Protein AF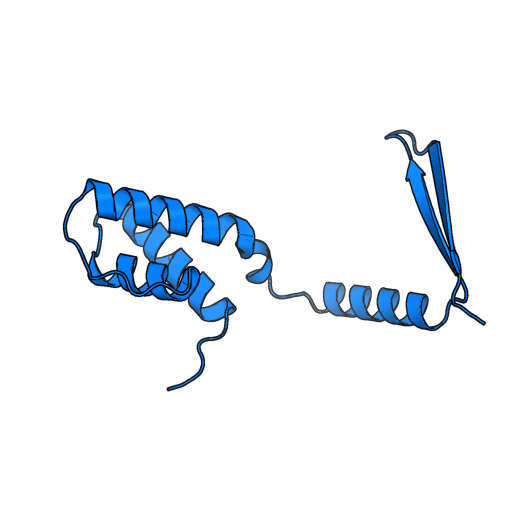-A0A5J4RWH2-F1 (afdb_monomer_lite)

Secondary structure (DSSP, 8-state):
-----HHHHHHHHHHHHHHHHHH----HHHHHHHHHHHHT--PPP---HHHHHHHHHHHHHHHHHHGGGGS---HHHHHHHHHHHHHHHH-SEEEEEEE-TT--EEEEEEEEPP-

Organism: NCBI:txid433724

pLDDT: mean 88.3, std 11.01, range [37.41, 97.19]

Sequence (115 aa):
MIPETELDLLNRIKNLLDTIDKTKVYKSKEIYQLYNEAFQKHETVSTCMSCLKRRTEALKKYYNDNKYKLVPVSEEDNKIEKFITNKLETSDAVILTTSDWKGEISDAVIIQKPE

Radius of gyration: 21.76 Å; chains: 1; bounding box: 45×37×54 Å

Structure (mmCIF, N/CA/C/O backbone):
data_AF-A0A5J4RWH2-F1
#
_entry.id   AF-A0A5J4RWH2-F1
#
loop_
_atom_site.group_PDB
_atom_site.id
_atom_site.type_symbol
_atom_site.label_atom_id
_atom_site.label_alt_id
_atom_site.label_comp_id
_atom_site.label_asym_id
_atom_site.label_entity_id
_atom_site.label_seq_id
_atom_site.pdbx_PDB_ins_code
_atom_site.Cartn_x
_atom_site.Cartn_y
_atom_site.Cartn_z
_atom_site.occupancy
_atom_site.B_iso_or_equiv
_atom_site.auth_seq_id
_atom_site.auth_comp_id
_atom_site.auth_asym_id
_atom_site.auth_atom_id
_atom_site.pdbx_PDB_model_num
ATOM 1 N N . MET A 1 1 ? 14.441 -17.103 4.616 1.00 37.41 1 MET A N 1
ATOM 2 C CA . MET A 1 1 ? 13.460 -16.171 4.023 1.00 37.41 1 MET A CA 1
ATOM 3 C C . MET A 1 1 ? 12.802 -15.443 5.173 1.00 37.41 1 MET A C 1
ATOM 5 O O . MET A 1 1 ? 12.153 -16.095 5.977 1.00 37.41 1 MET A O 1
ATOM 9 N N . ILE A 1 2 ? 13.081 -14.151 5.328 1.00 39.91 2 ILE A N 1
ATOM 10 C CA . ILE A 1 2 ? 12.410 -13.318 6.332 1.00 39.91 2 ILE A CA 1
ATOM 11 C C . ILE A 1 2 ? 11.004 -13.050 5.776 1.00 39.91 2 ILE A C 1
ATOM 13 O O . ILE A 1 2 ? 10.921 -12.700 4.598 1.00 39.91 2 ILE A O 1
ATOM 17 N N . PRO A 1 3 ? 9.917 -13.265 6.536 1.00 45.66 3 PRO A N 1
ATOM 18 C CA . PRO A 1 3 ? 8.594 -12.860 6.086 1.00 45.66 3 PRO A CA 1
ATOM 19 C C . PRO A 1 3 ? 8.603 -11.336 5.945 1.00 45.66 3 PRO A C 1
ATOM 21 O O . PRO A 1 3 ? 8.777 -10.623 6.933 1.00 45.66 3 PRO A O 1
ATOM 24 N N . GLU A 1 4 ? 8.502 -10.843 4.713 1.00 58.91 4 GLU A N 1
ATOM 25 C CA . GLU A 1 4 ? 8.370 -9.410 4.466 1.00 58.91 4 GLU A CA 1
ATOM 26 C C . GLU A 1 4 ? 7.086 -8.934 5.141 1.00 58.91 4 GLU A C 1
ATOM 28 O O . GLU A 1 4 ? 6.002 -9.485 4.929 1.00 58.91 4 GLU A O 1
ATOM 33 N N . THR A 1 5 ? 7.217 -7.946 6.021 1.00 79.56 5 THR A N 1
ATOM 34 C CA . THR A 1 5 ? 6.056 -7.326 6.648 1.00 79.56 5 THR A CA 1
ATOM 35 C C . THR A 1 5 ? 5.314 -6.515 5.591 1.00 79.56 5 THR A C 1
ATOM 37 O O . THR A 1 5 ? 5.915 -5.961 4.671 1.00 79.56 5 THR A O 1
ATOM 40 N N . GLU A 1 6 ? 3.992 -6.410 5.719 1.00 82.56 6 GLU A N 1
ATOM 41 C CA . GLU A 1 6 ? 3.160 -5.636 4.786 1.00 82.56 6 GLU A CA 1
ATOM 42 C C . GLU A 1 6 ? 3.663 -4.185 4.609 1.00 82.56 6 GLU A C 1
ATOM 44 O O . GLU A 1 6 ? 3.571 -3.601 3.528 1.00 82.56 6 GLU A O 1
ATOM 49 N N . LEU A 1 7 ? 4.268 -3.628 5.663 1.00 85.12 7 LEU A N 1
ATOM 50 C CA . LEU A 1 7 ? 4.898 -2.312 5.666 1.00 85.12 7 LEU A CA 1
ATOM 51 C C . LEU A 1 7 ? 6.119 -2.227 4.732 1.00 85.12 7 LEU A C 1
ATOM 53 O O . LEU A 1 7 ? 6.293 -1.226 4.034 1.00 85.12 7 LEU A O 1
ATOM 57 N N . ASP A 1 8 ? 6.959 -3.263 4.705 1.00 89.94 8 ASP A N 1
ATOM 58 C CA . ASP A 1 8 ? 8.134 -3.323 3.831 1.00 89.94 8 ASP A CA 1
ATOM 59 C C . ASP A 1 8 ? 7.720 -3.376 2.354 1.00 89.94 8 ASP A C 1
ATOM 61 O O . ASP A 1 8 ? 8.198 -2.584 1.535 1.00 89.94 8 ASP A O 1
ATOM 65 N N . LEU A 1 9 ? 6.720 -4.207 2.042 1.00 92.94 9 LEU A N 1
ATOM 66 C CA . LEU A 1 9 ? 6.133 -4.294 0.707 1.00 92.94 9 LEU A CA 1
ATOM 67 C C . LEU A 1 9 ? 5.595 -2.932 0.236 1.00 92.94 9 LEU A C 1
ATOM 69 O O . LEU A 1 9 ? 5.890 -2.495 -0.879 1.00 92.94 9 LEU A O 1
ATOM 73 N N . LEU A 1 10 ? 4.848 -2.220 1.086 1.00 92.88 10 LEU A N 1
ATOM 74 C CA . LEU A 1 10 ? 4.316 -0.894 0.753 1.00 92.88 10 LEU A CA 1
ATOM 75 C C . LEU A 1 10 ? 5.420 0.139 0.493 1.00 92.88 10 LEU A C 1
ATOM 77 O O . LEU A 1 10 ? 5.300 0.935 -0.443 1.00 92.88 10 LEU A O 1
ATOM 81 N N . ASN A 1 11 ? 6.507 0.111 1.267 1.00 92.88 11 ASN A N 1
ATOM 82 C CA . ASN A 1 11 ? 7.661 0.987 1.051 1.00 92.88 11 ASN A CA 1
ATOM 83 C C . ASN A 1 11 ? 8.378 0.682 -0.271 1.00 92.88 11 ASN A C 1
ATOM 85 O O . ASN A 1 11 ? 8.729 1.604 -1.013 1.00 92.88 11 ASN A O 1
ATOM 89 N N . ARG A 1 12 ? 8.555 -0.599 -0.613 1.00 94.94 12 ARG A N 1
ATOM 90 C CA . ARG A 1 12 ? 9.141 -1.018 -1.896 1.00 94.94 12 ARG A CA 1
ATOM 91 C C . ARG A 1 12 ? 8.275 -0.580 -3.077 1.00 94.94 12 ARG A C 1
ATOM 93 O O . ARG A 1 12 ? 8.799 -0.016 -4.039 1.00 94.94 12 ARG A O 1
ATOM 100 N N . ILE A 1 13 ? 6.952 -0.738 -2.978 1.00 95.88 13 ILE A N 1
ATOM 101 C CA . ILE A 1 13 ? 6.002 -0.255 -3.994 1.00 95.88 13 ILE A CA 1
ATOM 102 C C . ILE A 1 13 ? 6.103 1.263 -4.158 1.00 95.88 13 ILE A C 1
ATOM 104 O O . ILE A 1 13 ? 6.208 1.744 -5.286 1.00 95.88 13 ILE A O 1
ATOM 108 N N . LYS A 1 14 ? 6.130 2.021 -3.056 1.00 95.38 14 LYS A N 1
ATOM 109 C CA . LYS A 1 14 ? 6.295 3.481 -3.085 1.00 95.38 14 LYS A CA 1
ATOM 110 C C . LYS A 1 14 ? 7.556 3.896 -3.843 1.00 95.38 14 LYS A C 1
ATOM 112 O O . LYS A 1 14 ? 7.483 4.704 -4.764 1.00 95.38 14 LYS A O 1
ATOM 117 N N . ASN A 1 15 ? 8.697 3.305 -3.489 1.00 95.38 15 ASN A N 1
ATOM 118 C CA . ASN A 1 15 ? 9.988 3.623 -4.098 1.00 95.38 15 ASN A CA 1
ATOM 119 C C . ASN A 1 15 ? 10.017 3.303 -5.599 1.00 95.38 15 ASN A C 1
ATOM 121 O O . ASN A 1 15 ? 10.554 4.086 -6.392 1.00 95.38 15 ASN A O 1
ATOM 125 N N . LEU A 1 16 ? 9.414 2.180 -6.006 1.00 96.50 16 LEU A N 1
ATOM 126 C CA . LEU A 1 16 ? 9.272 1.830 -7.417 1.00 96.50 16 LEU A CA 1
ATOM 127 C C . LEU A 1 16 ? 8.430 2.876 -8.161 1.00 96.50 16 LEU A C 1
ATOM 129 O O . LEU A 1 16 ? 8.852 3.359 -9.213 1.00 96.50 16 LEU A O 1
ATOM 133 N N . LEU A 1 17 ? 7.261 3.237 -7.622 1.00 96.19 17 LEU A N 1
ATOM 134 C CA . LEU A 1 17 ? 6.360 4.216 -8.235 1.00 96.19 17 LEU A CA 1
ATOM 135 C C . LEU A 1 17 ? 7.025 5.591 -8.371 1.00 96.19 17 LEU A C 1
ATOM 137 O O . LEU A 1 17 ? 6.994 6.159 -9.460 1.00 96.19 17 LEU A O 1
ATOM 141 N N . ASP A 1 18 ? 7.703 6.079 -7.329 1.00 95.62 18 ASP A N 1
ATOM 142 C CA . ASP A 1 18 ? 8.441 7.349 -7.362 1.00 95.62 18 ASP A CA 1
ATOM 143 C C . ASP A 1 18 ? 9.563 7.330 -8.410 1.00 95.62 18 ASP A C 1
ATOM 145 O O . ASP A 1 18 ? 9.790 8.312 -9.124 1.00 95.62 18 ASP A O 1
ATOM 149 N N . THR A 1 19 ? 10.265 6.201 -8.532 1.00 95.38 19 THR A N 1
ATOM 150 C CA . THR A 1 19 ? 11.323 6.028 -9.534 1.00 95.38 19 THR A CA 1
ATOM 151 C C . THR A 1 19 ? 10.749 6.059 -10.947 1.00 95.38 19 THR A C 1
ATOM 153 O O . THR A 1 19 ? 11.291 6.756 -11.809 1.00 95.38 19 THR A O 1
ATOM 156 N N . ILE A 1 20 ? 9.646 5.348 -11.197 1.00 95.31 20 ILE A N 1
ATOM 157 C CA . ILE A 1 20 ? 8.959 5.348 -12.495 1.00 95.31 20 ILE A CA 1
ATOM 158 C C . ILE A 1 20 ? 8.417 6.745 -12.806 1.00 95.31 20 ILE A C 1
ATOM 160 O O . ILE A 1 20 ? 8.580 7.220 -13.928 1.00 95.31 20 ILE A O 1
ATOM 164 N N . ASP A 1 21 ? 7.820 7.442 -11.840 1.00 93.56 21 ASP A N 1
ATOM 165 C CA . ASP A 1 21 ? 7.255 8.770 -12.070 1.00 93.56 21 ASP A CA 1
ATOM 166 C C . ASP A 1 21 ? 8.340 9.805 -12.409 1.00 93.56 21 ASP A C 1
ATOM 168 O O . ASP A 1 21 ? 8.118 10.619 -13.312 1.00 93.56 21 ASP A O 1
ATOM 172 N N . LYS A 1 22 ? 9.524 9.720 -11.784 1.00 95.38 22 LYS A N 1
ATOM 173 C CA . LYS A 1 22 ? 10.681 10.592 -12.066 1.00 95.38 22 LYS A CA 1
ATOM 174 C C . LYS A 1 22 ? 11.395 10.256 -13.375 1.00 95.38 22 LYS A C 1
ATOM 176 O O . LYS A 1 22 ? 11.737 11.155 -14.134 1.00 95.38 22 LYS A O 1
ATOM 181 N N . THR A 1 23 ? 11.654 8.975 -13.628 1.00 95.31 23 THR A N 1
ATOM 182 C CA . THR A 1 23 ? 12.544 8.537 -14.723 1.00 95.31 23 THR A CA 1
ATOM 183 C C . THR A 1 23 ? 11.801 8.081 -15.974 1.00 95.31 23 THR A C 1
ATOM 185 O O . THR A 1 23 ? 12.395 7.997 -17.043 1.00 95.31 23 THR A O 1
ATOM 188 N N . LYS A 1 24 ? 10.511 7.750 -15.847 1.00 92.38 24 LYS A N 1
ATOM 189 C CA . LYS A 1 24 ? 9.693 7.058 -16.858 1.00 92.38 24 LYS A CA 1
ATOM 190 C C . LYS A 1 24 ? 10.250 5.693 -17.291 1.00 92.38 24 LYS A C 1
ATOM 192 O O . LYS A 1 24 ? 9.812 5.146 -18.302 1.00 92.38 24 LYS A O 1
ATOM 197 N N . VAL A 1 25 ? 11.174 5.110 -16.520 1.00 93.81 25 VAL A N 1
ATOM 198 C CA . VAL A 1 25 ? 11.773 3.798 -16.795 1.00 93.81 25 VAL A CA 1
ATOM 199 C C . VAL A 1 25 ? 11.000 2.700 -16.071 1.00 93.81 25 VAL A C 1
ATOM 201 O O . VAL A 1 25 ? 10.944 2.669 -14.845 1.00 93.81 25 VAL A O 1
ATOM 204 N N . TYR A 1 26 ? 10.454 1.750 -16.832 1.00 93.56 26 TYR A N 1
ATOM 205 C CA . TYR A 1 26 ? 9.706 0.609 -16.301 1.00 93.56 26 TYR A CA 1
ATOM 206 C C . TYR A 1 26 ? 10.617 -0.611 -16.143 1.00 93.56 26 TYR A C 1
ATOM 208 O O . TYR A 1 26 ? 10.956 -1.287 -17.116 1.00 93.56 26 TYR A O 1
ATOM 216 N N . LYS A 1 27 ? 10.997 -0.928 -14.904 1.00 93.56 27 LYS A N 1
ATOM 217 C CA . LYS A 1 27 ? 11.785 -2.126 -14.588 1.00 93.56 27 LYS A CA 1
ATOM 218 C C . LYS A 1 27 ? 10.874 -3.349 -14.500 1.00 93.56 27 LYS A C 1
ATOM 220 O O . LYS A 1 27 ? 10.260 -3.604 -13.469 1.00 93.56 27 LYS A O 1
ATOM 225 N N . SER A 1 28 ? 10.790 -4.113 -15.589 1.00 93.88 28 SER A N 1
ATOM 226 C CA . SER A 1 28 ? 9.837 -5.224 -15.729 1.00 93.88 28 SER A CA 1
ATOM 227 C C . SER A 1 28 ? 9.892 -6.246 -14.596 1.00 93.88 28 SER A C 1
ATOM 229 O O . SER A 1 28 ? 8.861 -6.545 -14.002 1.00 93.88 28 SER A O 1
ATOM 231 N N . LYS A 1 29 ? 11.085 -6.744 -14.255 1.00 95.19 29 LYS A N 1
ATOM 232 C CA . LYS A 1 29 ? 11.260 -7.719 -13.168 1.00 95.19 29 LYS A CA 1
ATOM 233 C C . LYS A 1 29 ? 10.719 -7.198 -11.835 1.00 95.19 29 LYS A C 1
ATOM 235 O O . LYS A 1 29 ? 9.979 -7.905 -11.167 1.00 95.19 29 LYS A O 1
ATOM 240 N N . GLU A 1 30 ? 11.048 -5.955 -11.497 1.00 95.19 30 GLU A N 1
ATOM 241 C CA . GLU A 1 30 ? 10.675 -5.322 -10.229 1.00 95.19 30 GLU A CA 1
ATOM 242 C C . GLU A 1 30 ? 9.162 -5.058 -10.150 1.00 95.19 30 GLU A C 1
ATOM 244 O O . GLU A 1 30 ? 8.533 -5.364 -9.141 1.00 95.19 30 GLU A O 1
ATOM 249 N N . ILE A 1 31 ? 8.552 -4.593 -11.249 1.00 96.69 31 ILE A N 1
ATOM 250 C CA . ILE A 1 31 ? 7.097 -4.394 -11.347 1.00 96.69 31 ILE A CA 1
ATOM 251 C C . ILE A 1 31 ? 6.349 -5.715 -11.137 1.00 96.69 31 ILE A C 1
ATOM 253 O O . ILE A 1 31 ? 5.408 -5.766 -10.351 1.00 96.69 31 ILE A O 1
ATOM 257 N N . TYR A 1 32 ? 6.748 -6.782 -11.835 1.00 96.69 32 TYR A N 1
ATOM 258 C CA . TYR A 1 32 ? 6.067 -8.076 -11.734 1.00 96.69 32 TYR A CA 1
ATOM 259 C C . TYR A 1 32 ? 6.300 -8.757 -10.388 1.00 96.69 32 TYR A C 1
ATOM 261 O O . TYR A 1 32 ? 5.383 -9.389 -9.876 1.00 96.69 32 TYR A O 1
ATOM 269 N N . GLN A 1 33 ? 7.487 -8.603 -9.800 1.00 96.12 33 GLN A N 1
ATOM 270 C CA . GLN A 1 33 ? 7.769 -9.110 -8.464 1.00 96.12 33 GLN A CA 1
ATOM 271 C C . GLN A 1 33 ? 6.823 -8.482 -7.430 1.00 96.12 33 GLN A C 1
ATOM 273 O O . GLN A 1 33 ? 6.076 -9.208 -6.780 1.00 96.12 33 GLN A O 1
ATOM 278 N N . LEU A 1 34 ? 6.780 -7.148 -7.344 1.00 96.69 34 LEU A N 1
ATOM 279 C CA . LEU A 1 34 ? 5.915 -6.455 -6.383 1.00 96.69 34 LEU A CA 1
ATOM 280 C C . LEU A 1 34 ? 4.427 -6.678 -6.668 1.00 96.69 34 LEU A C 1
ATOM 282 O O . LEU A 1 34 ? 3.627 -6.764 -5.743 1.00 96.69 34 LEU A O 1
ATOM 286 N N . TYR A 1 35 ? 4.039 -6.793 -7.941 1.00 96.75 35 TYR A N 1
ATOM 287 C CA . TYR A 1 35 ? 2.663 -7.121 -8.318 1.00 96.75 35 TYR A CA 1
ATOM 288 C C . TYR A 1 35 ? 2.258 -8.516 -7.829 1.00 96.75 35 TYR A C 1
ATOM 290 O O . TYR A 1 35 ? 1.188 -8.689 -7.248 1.00 96.75 35 TYR A O 1
ATOM 298 N N . ASN A 1 36 ? 3.121 -9.507 -8.035 1.00 96.00 36 ASN A N 1
ATOM 299 C CA . ASN A 1 36 ? 2.887 -10.872 -7.584 1.00 96.00 36 ASN A CA 1
ATOM 300 C C . ASN A 1 36 ? 2.817 -10.962 -6.056 1.00 96.00 36 ASN A C 1
ATOM 302 O O . ASN A 1 36 ? 1.921 -11.625 -5.539 1.00 96.00 36 ASN A O 1
ATOM 306 N N . GLU A 1 37 ? 3.701 -10.255 -5.349 1.00 94.62 37 GLU A N 1
ATOM 307 C CA . GLU A 1 37 ? 3.696 -10.166 -3.885 1.00 94.62 37 GLU A CA 1
ATOM 308 C C . GLU A 1 37 ? 2.406 -9.492 -3.366 1.00 94.62 37 GLU A C 1
ATOM 310 O O . GLU A 1 37 ? 1.712 -10.065 -2.529 1.00 94.62 37 GLU A O 1
ATOM 315 N N . ALA A 1 38 ? 2.016 -8.333 -3.914 1.00 94.19 38 ALA A N 1
ATOM 316 C CA . ALA A 1 38 ? 0.843 -7.571 -3.462 1.00 94.19 38 ALA A CA 1
ATOM 317 C C . ALA A 1 38 ? -0.506 -8.249 -3.745 1.00 94.19 38 ALA A C 1
ATOM 319 O O . ALA A 1 38 ? -1.446 -8.117 -2.964 1.00 94.19 38 ALA A O 1
ATOM 320 N N . PHE A 1 39 ? -0.624 -8.965 -4.865 1.00 95.00 39 PHE A N 1
ATOM 321 C CA . PHE A 1 39 ? -1.882 -9.585 -5.296 1.00 95.00 39 PHE A CA 1
ATOM 322 C C . PHE A 1 39 ? -1.888 -11.115 -5.173 1.00 95.00 39 PHE A C 1
ATOM 324 O O . PHE A 1 39 ? -2.817 -11.755 -5.675 1.00 95.00 39 PHE A O 1
ATOM 331 N N . GLN A 1 40 ? -0.862 -11.696 -4.539 1.00 93.94 40 GLN A N 1
ATOM 332 C CA . GLN A 1 40 ? -0.666 -13.146 -4.404 1.00 93.94 40 GLN A CA 1
ATOM 333 C C . GLN A 1 40 ? -0.802 -13.870 -5.755 1.00 93.94 40 GLN A C 1
ATOM 335 O O . GLN A 1 40 ? -1.568 -14.821 -5.925 1.00 93.94 40 GLN A O 1
ATOM 340 N N . LYS A 1 41 ? -0.091 -13.355 -6.761 1.00 93.81 41 LYS A N 1
ATOM 341 C CA . LYS A 1 41 ? -0.058 -13.897 -8.125 1.00 93.81 41 LYS A CA 1
ATOM 342 C C . LYS A 1 41 ? 1.298 -14.525 -8.428 1.00 93.81 41 LYS A C 1
ATOM 344 O O . LYS A 1 41 ? 2.281 -14.315 -7.730 1.00 93.81 41 LYS A O 1
ATOM 349 N N . HIS A 1 42 ? 1.343 -15.276 -9.522 1.00 94.12 42 HIS A N 1
ATOM 350 C CA . HIS A 1 42 ? 2.563 -15.871 -10.065 1.00 94.12 42 HIS A CA 1
ATOM 351 C C . HIS A 1 42 ? 2.665 -15.582 -11.567 1.00 94.12 42 HIS A C 1
ATOM 353 O O . HIS 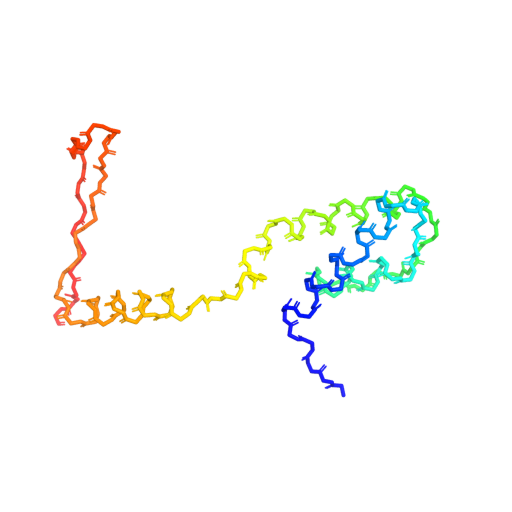A 1 42 ? 2.872 -16.482 -12.378 1.00 94.12 42 HIS A O 1
ATOM 359 N N . GLU A 1 43 ? 2.457 -14.323 -11.963 1.00 92.00 43 GLU A N 1
ATOM 360 C CA . GLU A 1 43 ? 2.608 -13.921 -13.361 1.00 92.00 43 GLU A CA 1
ATOM 361 C C . GLU A 1 43 ? 4.083 -13.973 -13.777 1.00 92.00 43 GLU A C 1
ATOM 363 O O . GLU A 1 43 ? 4.967 -13.474 -13.075 1.00 92.00 43 GLU A O 1
ATOM 368 N N . THR A 1 44 ? 4.351 -14.543 -14.951 1.00 92.69 44 THR A N 1
ATOM 369 C CA . THR A 1 44 ? 5.673 -14.491 -15.578 1.00 92.69 44 THR A CA 1
ATOM 370 C C . THR A 1 44 ? 5.970 -13.085 -16.083 1.00 92.69 44 THR A C 1
ATOM 372 O O . THR A 1 44 ? 5.105 -12.429 -16.666 1.00 92.69 44 THR A O 1
ATOM 375 N N . VAL A 1 45 ? 7.218 -12.645 -15.923 1.00 93.25 45 VAL A N 1
ATOM 376 C CA . VAL A 1 45 ? 7.652 -11.312 -16.351 1.00 93.25 45 VAL A CA 1
ATOM 377 C C . VAL A 1 45 ? 7.446 -11.135 -17.856 1.00 93.25 45 VAL A C 1
ATOM 379 O O . VAL A 1 45 ? 7.966 -11.900 -18.663 1.00 93.25 45 VAL A O 1
ATOM 382 N N . SER A 1 46 ? 6.742 -10.069 -18.230 1.00 89.69 46 SER A N 1
ATOM 383 C CA . SER A 1 46 ? 6.637 -9.598 -19.612 1.00 89.69 46 SER A CA 1
ATOM 384 C C . SER A 1 46 ? 7.337 -8.249 -19.769 1.00 89.69 46 SER A C 1
ATOM 386 O O . SER A 1 46 ? 7.375 -7.440 -18.842 1.00 89.69 46 SER A O 1
ATOM 388 N N . THR A 1 47 ? 7.868 -7.982 -20.960 1.00 92.31 47 THR A N 1
ATOM 389 C CA . THR A 1 47 ? 8.479 -6.696 -21.338 1.00 92.31 47 THR A CA 1
ATOM 390 C C . THR A 1 47 ? 7.521 -5.783 -22.104 1.00 92.31 47 THR A C 1
ATOM 392 O O . THR A 1 47 ? 7.887 -4.669 -22.471 1.00 92.31 47 THR A O 1
ATOM 395 N N . CYS A 1 48 ? 6.285 -6.228 -22.343 1.00 94.25 48 CYS A N 1
ATOM 396 C CA . CYS A 1 48 ? 5.291 -5.444 -23.063 1.00 94.25 48 CYS A CA 1
ATOM 397 C C . CYS A 1 48 ? 4.948 -4.153 -22.302 1.00 94.25 48 CYS A C 1
ATOM 399 O O . CYS A 1 48 ? 4.504 -4.200 -21.153 1.00 94.25 48 CYS A O 1
ATOM 401 N N . MET A 1 49 ? 5.110 -2.998 -22.956 1.00 92.31 49 MET A N 1
ATOM 402 C CA . MET A 1 49 ? 4.934 -1.686 -22.321 1.00 92.31 49 MET A CA 1
ATOM 403 C C . MET A 1 49 ? 3.514 -1.471 -21.779 1.00 92.31 49 MET A C 1
ATOM 405 O O . MET A 1 49 ? 3.346 -0.971 -20.668 1.00 92.31 49 MET A O 1
ATOM 409 N N . SER A 1 50 ? 2.482 -1.886 -22.519 1.00 94.25 50 SER A N 1
ATOM 410 C CA . SER A 1 50 ? 1.094 -1.784 -22.050 1.00 94.25 50 SER A CA 1
ATOM 411 C C . SER A 1 50 ? 0.836 -2.695 -20.848 1.00 94.25 50 SER A C 1
ATOM 413 O O . SER A 1 50 ? 0.150 -2.290 -19.908 1.00 94.25 50 SER A O 1
ATOM 415 N N . CYS A 1 51 ? 1.439 -3.889 -20.820 1.00 94.44 51 CYS A N 1
ATOM 416 C CA . CYS A 1 51 ? 1.373 -4.771 -19.661 1.00 94.44 51 CYS A CA 1
ATOM 417 C C . CYS A 1 51 ? 2.040 -4.132 -18.443 1.00 94.44 51 CYS A C 1
ATOM 419 O O . CYS A 1 51 ? 1.427 -4.109 -17.379 1.00 94.44 51 CYS A O 1
ATOM 421 N N . LEU A 1 52 ? 3.250 -3.589 -18.605 1.00 95.75 52 LEU A N 1
ATOM 422 C CA . LEU A 1 52 ? 3.987 -2.922 -17.532 1.00 95.75 52 LEU A CA 1
ATOM 423 C C . LEU A 1 52 ? 3.194 -1.753 -16.959 1.00 95.75 52 LEU A C 1
ATOM 425 O O . LEU A 1 52 ? 2.951 -1.729 -15.757 1.00 95.75 52 LEU A O 1
ATOM 429 N N . LYS A 1 53 ? 2.692 -0.862 -17.820 1.00 94.88 53 LYS A N 1
ATOM 430 C CA . LYS A 1 53 ? 1.865 0.272 -17.401 1.00 94.88 53 LYS A CA 1
ATOM 431 C C . LYS A 1 53 ? 0.640 -0.178 -16.603 1.00 94.88 53 LYS A C 1
ATOM 433 O O . LYS A 1 53 ? 0.399 0.344 -15.521 1.00 94.88 53 LYS A O 1
ATOM 438 N N . ARG A 1 54 ? -0.084 -1.196 -17.084 1.00 96.06 54 ARG A N 1
ATOM 439 C CA . ARG A 1 54 ? -1.267 -1.733 -16.393 1.00 96.06 54 ARG A CA 1
ATOM 440 C C . ARG A 1 54 ? -0.935 -2.282 -15.001 1.00 96.06 54 ARG A C 1
ATOM 442 O O . ARG A 1 54 ? -1.706 -2.073 -14.069 1.00 96.06 54 ARG A O 1
ATOM 449 N N . ARG A 1 55 ? 0.199 -2.977 -14.839 1.00 96.44 55 ARG A N 1
ATOM 450 C CA . ARG A 1 55 ? 0.632 -3.488 -13.523 1.00 96.44 55 ARG A CA 1
ATOM 451 C C . ARG A 1 55 ? 1.081 -2.348 -12.610 1.00 96.44 55 ARG A C 1
ATOM 453 O O . ARG A 1 55 ? 0.725 -2.346 -11.438 1.00 96.44 55 ARG A O 1
ATOM 460 N N . THR A 1 56 ? 1.782 -1.350 -13.143 1.00 96.81 56 THR A N 1
ATOM 461 C CA . THR A 1 56 ? 2.148 -0.138 -12.397 1.00 96.81 56 THR A CA 1
ATOM 462 C C . THR A 1 56 ? 0.912 0.625 -11.908 1.00 96.81 56 THR A C 1
ATOM 464 O O . THR A 1 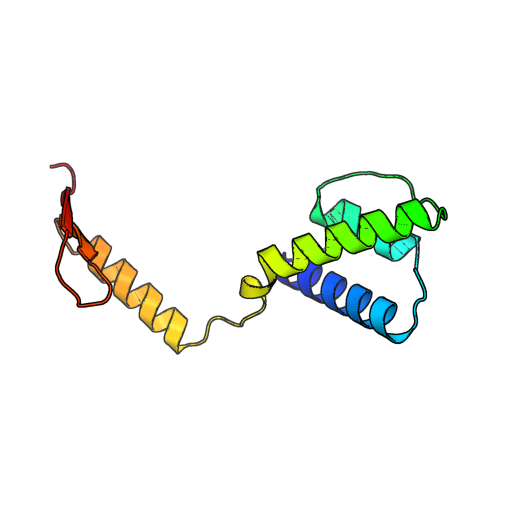56 ? 0.874 1.038 -10.753 1.00 96.81 56 THR A O 1
ATOM 467 N N . GLU A 1 57 ? -0.128 0.774 -12.732 1.00 97.00 57 GLU A N 1
ATOM 468 C CA . GLU A 1 57 ? -1.397 1.401 -12.327 1.00 97.00 57 GLU A CA 1
ATOM 469 C C . GLU A 1 57 ? -2.108 0.604 -11.223 1.00 97.00 57 GLU A C 1
ATOM 471 O O . GLU A 1 57 ? -2.598 1.190 -10.256 1.00 97.00 57 GLU A O 1
ATOM 476 N N . ALA A 1 58 ? -2.105 -0.730 -11.313 1.00 97.19 58 ALA A N 1
ATOM 477 C CA . ALA A 1 58 ? -2.641 -1.590 -10.260 1.00 97.19 58 ALA A CA 1
ATOM 478 C C . ALA A 1 58 ? -1.865 -1.442 -8.939 1.00 97.19 58 ALA A C 1
ATOM 480 O O . ALA A 1 58 ? -2.480 -1.309 -7.883 1.00 97.19 58 ALA A O 1
ATOM 481 N N . LEU A 1 59 ? -0.530 -1.389 -8.996 1.00 97.06 59 LEU A N 1
ATOM 482 C CA . LEU A 1 59 ? 0.324 -1.129 -7.832 1.00 97.06 59 LEU A CA 1
ATOM 483 C C . LEU A 1 59 ? 0.083 0.263 -7.236 1.00 97.06 59 LEU A C 1
ATOM 485 O O . LEU A 1 59 ? 0.048 0.411 -6.018 1.00 97.06 59 LEU A O 1
ATOM 489 N N . LYS A 1 60 ? -0.145 1.282 -8.073 1.00 96.62 60 LYS A N 1
ATOM 490 C CA . LYS A 1 60 ? -0.493 2.638 -7.622 1.00 96.62 60 LYS A CA 1
ATOM 491 C C . LYS A 1 60 ? -1.824 2.664 -6.876 1.00 96.62 60 LYS A C 1
ATOM 493 O O . LYS A 1 60 ? -1.932 3.335 -5.851 1.00 96.62 60 LYS A O 1
ATOM 498 N N . LYS A 1 61 ? -2.820 1.919 -7.361 1.00 97.00 61 LYS A N 1
ATOM 499 C CA . LYS A 1 61 ? -4.093 1.745 -6.654 1.00 97.00 61 LYS A CA 1
ATOM 500 C C . LYS A 1 61 ? -3.885 1.031 -5.317 1.00 97.00 61 LYS A C 1
ATOM 502 O O . LYS A 1 61 ? -4.273 1.573 -4.291 1.00 97.00 61 LYS A O 1
ATOM 507 N N . TYR A 1 62 ? -3.192 -0.109 -5.328 1.00 95.38 62 TYR A N 1
ATOM 508 C CA . TYR A 1 62 ? -2.878 -0.870 -4.116 1.00 95.38 62 TYR A CA 1
ATOM 509 C C . TYR A 1 62 ? -2.190 -0.007 -3.052 1.00 95.38 62 TYR A C 1
ATOM 511 O O . TYR A 1 62 ? -2.588 -0.016 -1.889 1.00 95.38 62 TYR A O 1
ATOM 519 N N . TYR A 1 63 ? -1.192 0.784 -3.454 1.00 94.81 63 TYR A N 1
ATOM 520 C CA . TYR A 1 63 ? -0.510 1.717 -2.564 1.00 94.81 63 TYR A CA 1
ATOM 521 C C . TYR A 1 63 ? -1.469 2.758 -1.982 1.00 94.81 63 TYR A C 1
ATOM 523 O O . TYR A 1 63 ? -1.470 2.974 -0.777 1.00 94.81 63 TYR A O 1
ATOM 531 N N . ASN A 1 64 ? -2.309 3.392 -2.803 1.00 93.19 64 ASN A N 1
ATOM 532 C CA . ASN A 1 64 ? -3.251 4.403 -2.321 1.00 93.19 64 ASN A CA 1
ATOM 533 C C . ASN A 1 64 ? -4.281 3.845 -1.339 1.00 93.19 64 ASN A C 1
ATOM 535 O O . ASN A 1 64 ? -4.601 4.531 -0.369 1.00 93.19 64 ASN A O 1
ATOM 539 N N . ASP A 1 65 ? -4.745 2.621 -1.575 1.00 93.00 65 ASP A N 1
ATOM 540 C CA . ASP A 1 65 ? -5.712 1.949 -0.713 1.00 93.00 65 ASP A CA 1
ATOM 541 C C . ASP A 1 65 ? -5.088 1.568 0.637 1.00 93.00 65 ASP A C 1
ATOM 543 O O . ASP A 1 65 ? -5.807 1.492 1.618 1.00 93.00 65 ASP A O 1
ATOM 547 N N . ASN A 1 66 ? -3.762 1.386 0.719 1.00 89.56 66 ASN A N 1
ATOM 548 C CA . ASN A 1 66 ? -3.073 0.884 1.916 1.00 89.56 66 ASN A CA 1
ATOM 549 C C . ASN A 1 66 ? -2.073 1.869 2.548 1.00 89.56 66 ASN A C 1
ATOM 551 O O . ASN A 1 66 ? -1.494 1.573 3.591 1.00 89.56 66 ASN A O 1
ATOM 555 N N . LYS A 1 67 ? -1.854 3.056 1.966 1.00 85.25 67 LYS A N 1
ATOM 556 C CA . LYS A 1 67 ? -0.846 4.028 2.442 1.00 85.25 67 LYS A CA 1
ATOM 557 C C . LYS A 1 67 ? -1.080 4.514 3.872 1.00 85.25 67 LYS A C 1
ATOM 559 O O . LYS A 1 67 ? -0.140 4.985 4.499 1.00 85.25 67 LYS A O 1
ATOM 564 N N . TYR A 1 68 ? -2.302 4.403 4.395 1.00 79.06 68 TYR A N 1
ATOM 565 C CA . TYR A 1 68 ? -2.600 4.734 5.790 1.00 79.06 68 TYR A CA 1
ATOM 566 C C . TYR A 1 68 ? -1.815 3.843 6.768 1.00 79.06 68 TYR A C 1
ATOM 568 O O . TYR A 1 68 ? -1.471 4.296 7.852 1.00 79.06 68 TYR A O 1
ATOM 576 N N . LYS A 1 69 ? -1.436 2.625 6.354 1.00 77.31 69 LYS A N 1
ATOM 577 C CA . LYS A 1 69 ? -0.590 1.705 7.131 1.00 77.31 69 LYS A CA 1
ATOM 578 C C . LYS A 1 69 ? 0.867 2.166 7.244 1.00 77.31 69 LYS A C 1
ATOM 580 O O . LYS A 1 69 ? 1.591 1.673 8.098 1.00 77.31 69 LYS A O 1
ATOM 585 N N . LEU A 1 70 ? 1.309 3.084 6.376 1.00 69.81 70 LEU A N 1
ATOM 586 C CA . LEU A 1 70 ? 2.652 3.676 6.426 1.00 69.81 70 LEU A CA 1
ATOM 587 C C . LEU A 1 70 ? 2.760 4.816 7.437 1.00 69.81 70 LEU A C 1
ATOM 589 O O . LEU A 1 70 ? 3.869 5.274 7.709 1.00 69.81 70 LEU A O 1
ATOM 593 N N . VAL A 1 71 ? 1.631 5.304 7.955 1.00 70.50 71 VAL A N 1
ATOM 594 C CA . VAL A 1 71 ? 1.647 6.275 9.041 1.00 70.50 71 VAL A CA 1
ATOM 595 C C . VAL A 1 71 ? 2.041 5.497 10.293 1.00 70.50 71 VAL A C 1
ATOM 597 O O . VAL A 1 71 ? 1.301 4.592 10.684 1.00 70.50 71 VAL A O 1
ATOM 600 N N . PRO A 1 72 ? 3.208 5.775 10.902 1.00 63.69 72 PRO A N 1
ATOM 601 C CA . PRO A 1 72 ? 3.503 5.202 12.200 1.00 63.69 72 PRO A CA 1
ATOM 602 C C . PRO A 1 72 ? 2.386 5.651 13.137 1.00 63.69 72 PRO A C 1
ATOM 604 O O . PRO A 1 72 ? 2.181 6.852 13.309 1.00 63.69 72 PRO A O 1
ATOM 607 N N . VAL A 1 73 ? 1.645 4.684 13.682 1.00 63.41 73 VAL A N 1
ATOM 608 C CA . VAL A 1 73 ? 0.640 4.932 14.716 1.00 63.41 73 VAL A CA 1
ATOM 609 C C . VAL A 1 73 ? 1.355 5.710 15.808 1.00 63.41 73 VAL A C 1
ATOM 611 O O . VAL A 1 73 ? 2.305 5.200 16.414 1.0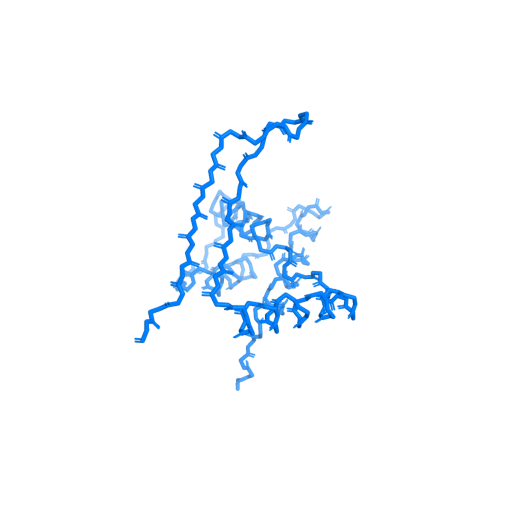0 63.41 73 VAL A O 1
ATOM 614 N N . SER A 1 74 ? 0.982 6.975 15.990 1.00 71.62 74 SER A N 1
ATOM 615 C CA . SER A 1 74 ? 1.655 7.815 16.969 1.00 71.62 74 SER A CA 1
ATOM 616 C C . SER A 1 74 ? 1.449 7.221 18.367 1.00 71.62 74 SER A C 1
ATOM 618 O O . SER A 1 74 ? 0.540 6.418 18.607 1.00 71.62 74 SER A O 1
ATOM 620 N N . GLU A 1 75 ? 2.290 7.584 19.337 1.00 70.88 75 GLU A N 1
ATOM 621 C CA . GLU A 1 75 ? 2.001 7.214 20.729 1.00 70.88 75 GLU A CA 1
ATOM 622 C C . GLU A 1 75 ? 0.622 7.724 21.176 1.00 70.88 75 GLU A C 1
ATOM 624 O O . GLU A 1 75 ? -0.009 7.113 22.036 1.00 70.88 75 GLU A O 1
ATOM 629 N N . GLU A 1 76 ? 0.148 8.826 20.593 1.00 76.19 76 GLU A N 1
ATOM 630 C CA . GLU A 1 76 ? -1.175 9.394 20.848 1.00 76.19 76 GLU A CA 1
ATOM 631 C C . GLU A 1 76 ? -2.285 8.513 20.270 1.00 76.19 76 GLU A C 1
ATOM 633 O O . GLU A 1 76 ? -3.212 8.169 21.000 1.00 76.19 76 GLU A O 1
ATOM 638 N N . ASP A 1 77 ? -2.147 8.039 19.032 1.00 77.44 77 ASP A N 1
ATOM 639 C CA . ASP A 1 77 ? -3.110 7.118 18.413 1.00 77.44 77 ASP A CA 1
ATOM 640 C C . ASP A 1 77 ? -3.201 5.797 19.191 1.00 77.44 77 ASP A C 1
ATOM 642 O O . ASP A 1 77 ? -4.293 5.309 19.474 1.00 77.44 77 ASP A O 1
ATOM 646 N N . ASN A 1 78 ? -2.061 5.266 19.649 1.00 80.00 78 ASN A N 1
ATOM 647 C CA . ASN A 1 78 ? -2.024 4.070 20.497 1.00 80.00 78 ASN A CA 1
ATOM 648 C C . ASN A 1 78 ? -2.719 4.289 21.853 1.00 80.00 78 ASN A C 1
ATOM 650 O O . ASN A 1 78 ? -3.339 3.374 22.401 1.00 80.00 78 ASN A O 1
ATOM 654 N N . LYS A 1 79 ? -2.600 5.492 22.432 1.00 84.44 79 LYS A N 1
ATOM 655 C CA . LYS A 1 79 ? -3.308 5.857 23.670 1.00 84.44 79 LYS A CA 1
ATOM 656 C C . LYS A 1 79 ? -4.813 5.959 23.426 1.00 84.44 79 LYS A C 1
ATOM 658 O O . LYS A 1 79 ? -5.578 5.480 24.262 1.00 84.44 79 LYS A O 1
ATOM 663 N N . ILE A 1 80 ? -5.226 6.537 22.297 1.00 86.19 80 ILE A N 1
ATOM 664 C CA . ILE A 1 80 ? -6.635 6.656 21.901 1.00 86.19 80 ILE A CA 1
ATOM 665 C C . ILE A 1 80 ? -7.245 5.269 21.690 1.00 86.19 80 ILE A C 1
ATOM 667 O O . ILE A 1 80 ? -8.294 4.980 22.261 1.00 86.19 80 ILE A O 1
ATOM 671 N N . GLU A 1 81 ? -6.574 4.385 20.951 1.00 85.81 81 GLU A N 1
ATOM 672 C CA . GLU A 1 81 ? -7.057 3.025 20.700 1.00 85.81 81 GLU A CA 1
ATOM 673 C C . GLU A 1 81 ? -7.217 2.240 22.006 1.00 85.81 81 GLU A C 1
ATOM 675 O O . GLU A 1 81 ? -8.289 1.706 22.280 1.00 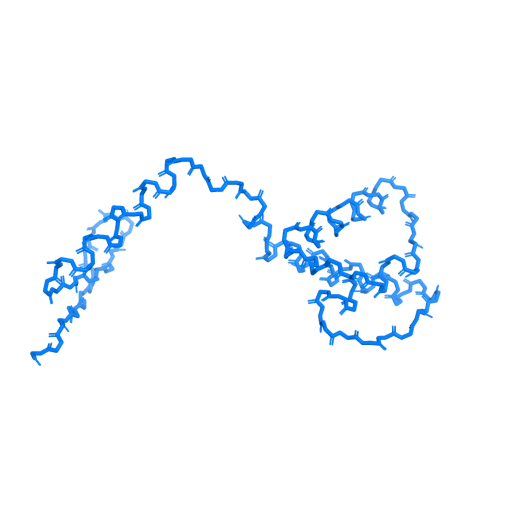85.81 81 GLU A O 1
ATOM 680 N N . LYS A 1 82 ? -6.203 2.256 22.884 1.00 88.31 82 LYS A N 1
ATOM 681 C CA . LYS A 1 82 ? -6.301 1.620 24.210 1.00 88.31 82 LYS A CA 1
ATOM 682 C C . LYS A 1 82 ? -7.440 2.190 25.050 1.00 88.31 82 LYS A C 1
ATOM 684 O O . LYS A 1 82 ? -8.122 1.436 25.741 1.00 88.31 82 LYS A O 1
ATOM 689 N N . PHE A 1 83 ? -7.642 3.506 25.013 1.00 91.75 83 PHE A N 1
ATOM 690 C CA . PHE A 1 83 ? -8.732 4.154 25.735 1.00 91.75 83 PHE A CA 1
ATOM 691 C C . PHE A 1 83 ? -10.100 3.694 25.218 1.00 91.75 83 PHE A C 1
ATOM 693 O O . PHE A 1 83 ? -10.950 3.314 26.025 1.00 91.75 83 PHE A O 1
ATOM 700 N N . ILE A 1 84 ? -10.300 3.683 23.896 1.00 90.94 84 ILE A N 1
ATOM 701 C CA . ILE A 1 84 ? -11.549 3.242 23.264 1.00 90.94 84 ILE A CA 1
ATOM 702 C C . ILE A 1 84 ? -11.810 1.766 23.577 1.00 90.94 84 ILE A C 1
ATOM 704 O O . ILE A 1 84 ? -12.891 1.439 24.063 1.00 90.94 84 ILE A O 1
ATOM 708 N N . THR A 1 85 ? -10.821 0.890 23.386 1.00 90.56 85 THR A N 1
ATOM 709 C CA . THR A 1 85 ? -10.954 -0.551 23.648 1.00 90.56 85 THR A CA 1
ATOM 710 C C . THR A 1 85 ? -11.326 -0.822 25.103 1.00 90.56 85 THR A C 1
ATOM 712 O O . THR A 1 85 ? -12.313 -1.503 25.364 1.00 90.56 85 THR A O 1
ATOM 715 N N . ASN A 1 86 ? -10.632 -0.196 26.059 1.00 92.88 86 ASN A N 1
ATOM 716 C CA . ASN A 1 86 ? -10.959 -0.339 27.478 1.00 92.88 86 ASN A CA 1
ATOM 717 C C . ASN A 1 86 ? -12.383 0.156 27.803 1.00 92.88 86 ASN A C 1
ATOM 719 O O . ASN A 1 86 ? -13.093 -0.439 28.614 1.00 92.88 86 ASN A O 1
ATOM 723 N N . LYS A 1 87 ? -12.841 1.242 27.167 1.00 92.25 87 LYS A N 1
ATOM 724 C CA . LYS A 1 87 ? -14.213 1.738 27.352 1.00 92.25 87 LYS A CA 1
ATOM 725 C C . LYS A 1 87 ? -15.254 0.770 26.799 1.00 92.25 87 LYS A C 1
ATOM 727 O O . LYS A 1 87 ? -16.246 0.526 27.478 1.00 92.25 87 LYS A O 1
ATOM 732 N N . LEU A 1 88 ? -15.023 0.189 25.626 1.00 88.62 88 LEU A N 1
ATOM 733 C CA . LEU A 1 88 ? -15.914 -0.814 25.035 1.00 88.62 88 LEU A CA 1
ATOM 734 C C . LEU A 1 88 ? -15.974 -2.099 25.881 1.00 88.62 88 LEU A C 1
ATOM 736 O O . LEU A 1 88 ? -17.048 -2.662 26.093 1.00 88.62 88 LEU A O 1
ATOM 740 N N . GLU A 1 89 ? -14.840 -2.543 26.423 1.00 88.62 89 GLU A N 1
ATOM 741 C CA . GLU A 1 89 ? -14.772 -3.731 27.282 1.00 88.62 89 GLU A CA 1
ATOM 742 C C . GLU A 1 89 ? -15.489 -3.542 28.619 1.00 88.62 89 GLU A C 1
ATOM 744 O O . GLU A 1 89 ? -16.133 -4.471 29.100 1.00 88.62 89 GLU A O 1
ATOM 749 N N . THR A 1 90 ? -15.433 -2.345 29.199 1.00 91.94 90 THR A N 1
ATOM 750 C CA . THR A 1 90 ? -16.022 -2.062 30.519 1.00 91.94 90 THR A CA 1
ATOM 751 C C . THR A 1 90 ? -17.476 -1.606 30.468 1.00 91.94 90 THR A C 1
ATOM 753 O O . THR A 1 90 ? -18.141 -1.601 31.498 1.00 91.94 90 THR A O 1
ATOM 756 N N . SER A 1 91 ? -17.979 -1.224 29.295 1.00 91.06 91 SER A N 1
ATOM 757 C CA . SER A 1 91 ? -19.354 -0.740 29.135 1.00 91.06 91 SER A CA 1
ATOM 758 C C . SER A 1 91 ? -20.320 -1.887 28.831 1.00 91.06 91 SER A C 1
ATOM 760 O O . SER A 1 91 ? -19.994 -2.789 28.059 1.00 91.06 91 SER A O 1
ATOM 762 N N . ASP A 1 92 ? -21.523 -1.845 29.404 1.00 92.50 92 ASP A N 1
ATOM 763 C CA . ASP A 1 92 ? -22.573 -2.859 29.187 1.00 92.50 92 ASP A CA 1
ATOM 764 C C . ASP A 1 92 ? -23.308 -2.670 27.854 1.00 92.50 92 ASP A C 1
ATOM 766 O O . ASP A 1 92 ? -23.855 -3.612 27.276 1.00 92.50 92 ASP A O 1
ATOM 770 N N . ALA A 1 93 ? -23.299 -1.437 27.349 1.00 90.75 93 ALA A N 1
ATOM 771 C CA . ALA A 1 93 ? -23.950 -1.054 26.112 1.00 90.75 93 ALA A CA 1
ATOM 772 C C . ALA A 1 93 ? -23.153 0.016 25.359 1.00 90.75 93 ALA A C 1
ATOM 774 O O . ALA A 1 93 ? -22.440 0.824 25.955 1.00 90.75 93 ALA A O 1
ATOM 775 N N . VAL A 1 94 ? -23.332 0.046 24.040 1.00 92.12 94 VAL A N 1
ATOM 776 C CA . VAL A 1 94 ? -22.814 1.076 23.137 1.00 92.12 94 VAL A CA 1
ATOM 777 C C . VAL A 1 94 ? -23.989 1.688 22.384 1.00 92.12 94 VAL A C 1
ATOM 779 O O . VAL A 1 94 ? -24.797 0.9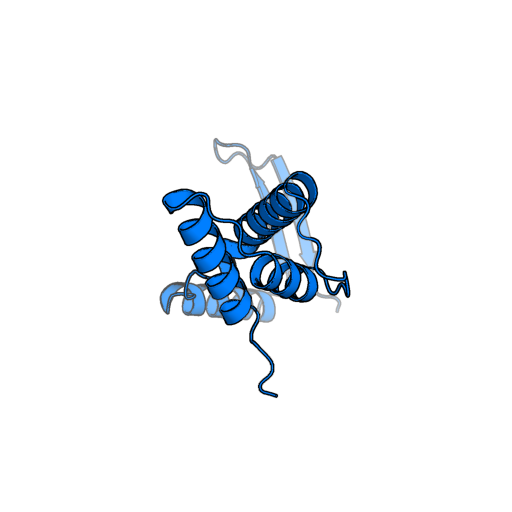68 21.799 1.00 92.12 94 VAL A O 1
ATOM 782 N N . ILE A 1 95 ? -24.081 3.019 22.394 1.00 91.38 95 ILE A N 1
ATOM 783 C CA . ILE A 1 95 ? -25.083 3.771 21.634 1.00 91.38 95 ILE A CA 1
ATOM 784 C C . ILE A 1 95 ? -24.386 4.375 20.417 1.00 91.38 95 ILE A C 1
ATOM 786 O O . ILE A 1 95 ? -23.489 5.204 20.559 1.00 91.38 95 ILE A O 1
ATOM 790 N N . LEU A 1 96 ? -24.796 3.951 19.227 1.00 90.38 96 LEU A N 1
ATOM 791 C CA . LEU A 1 96 ? -24.335 4.495 17.956 1.00 90.38 96 LEU A CA 1
ATOM 792 C C . LEU A 1 96 ? -25.376 5.488 17.456 1.00 90.38 96 LEU A C 1
ATOM 794 O O . LEU A 1 96 ? -26.512 5.100 17.195 1.00 90.38 96 LEU A O 1
ATOM 798 N N . THR A 1 97 ? -24.996 6.755 17.329 1.00 90.00 97 THR A N 1
ATOM 799 C CA . THR A 1 97 ? -25.866 7.807 16.797 1.00 90.00 97 THR A CA 1
ATOM 800 C C . THR A 1 97 ? -25.388 8.250 15.423 1.00 90.00 97 THR A C 1
ATOM 802 O O . THR A 1 97 ? -24.187 8.336 15.162 1.00 90.00 97 THR A O 1
ATOM 805 N N . THR A 1 98 ? -26.330 8.556 14.539 1.00 90.94 98 THR A N 1
ATOM 806 C CA . THR A 1 98 ? -26.056 9.332 13.328 1.00 90.94 98 THR A CA 1
ATOM 807 C C . THR A 1 98 ? -26.592 10.734 13.532 1.00 90.94 98 THR A C 1
ATOM 809 O O . THR A 1 98 ? -27.697 10.914 14.043 1.00 90.94 98 THR A O 1
ATOM 812 N N . SER A 1 99 ? -25.813 11.736 13.147 1.00 89.19 99 SER A N 1
ATOM 813 C CA . SER A 1 99 ? -26.244 13.127 13.185 1.00 89.19 99 SER A CA 1
ATOM 814 C C . SER A 1 99 ? -26.024 13.788 11.839 1.00 89.19 99 SER A C 1
ATOM 816 O O . SER A 1 99 ? -25.142 13.391 11.070 1.00 89.19 99 SER A O 1
ATOM 818 N N . ASP A 1 100 ? -26.806 14.823 11.566 1.00 90.00 100 ASP A N 1
ATOM 819 C CA . ASP A 1 100 ? -26.508 15.719 10.462 1.00 90.00 100 ASP A CA 1
ATOM 820 C C . ASP A 1 100 ? -25.259 16.574 10.764 1.00 90.00 100 ASP A C 1
ATOM 822 O O . ASP A 1 100 ? -24.624 16.480 11.821 1.00 90.00 100 ASP A O 1
ATOM 826 N N . TRP A 1 101 ? -24.889 17.435 9.818 1.00 85.12 101 TRP A N 1
ATOM 827 C CA . TRP A 1 101 ? -23.742 18.332 9.973 1.00 85.12 101 TRP A CA 1
ATOM 828 C C . TRP A 1 101 ? -23.958 19.429 11.031 1.00 85.12 101 TRP A C 1
ATOM 830 O O . TRP A 1 101 ? -22.990 20.078 11.426 1.00 85.12 101 TRP A O 1
ATOM 840 N N . LYS A 1 102 ? -25.201 19.649 11.484 1.00 89.31 102 LYS A N 1
ATOM 841 C CA . LYS A 1 102 ? -25.548 20.569 12.577 1.00 89.31 102 LYS A CA 1
ATOM 842 C C . LYS A 1 102 ? -25.535 19.880 13.944 1.00 89.31 102 LYS A C 1
ATOM 844 O O . LYS A 1 102 ? -25.646 20.567 14.957 1.00 89.31 102 LYS A O 1
ATOM 849 N N . GLY A 1 103 ? -25.358 18.559 13.979 1.00 82.69 103 GLY A N 1
ATOM 850 C CA . GLY A 1 103 ? -25.343 17.761 15.200 1.00 82.69 103 GLY A CA 1
ATOM 851 C C . GLY A 1 103 ? -26.731 17.320 15.668 1.00 82.69 103 GLY A C 1
ATOM 852 O O . GLY A 1 103 ? -26.850 16.805 16.779 1.00 82.69 103 GLY A O 1
ATOM 853 N N . GLU A 1 104 ? -27.773 17.491 14.852 1.00 89.31 104 GLU A N 1
ATOM 854 C CA . GLU A 1 104 ? -29.096 16.946 15.150 1.00 89.31 104 GLU A CA 1
ATOM 855 C C . GLU A 1 104 ? -29.075 15.435 14.906 1.00 89.31 104 GLU A C 1
ATOM 857 O O . GLU A 1 104 ? -28.774 14.971 13.803 1.00 89.31 104 GLU A O 1
ATOM 862 N N . ILE A 1 105 ? -29.345 14.658 15.959 1.00 87.12 105 ILE A N 1
ATOM 863 C CA . ILE A 1 105 ? -29.351 13.193 15.898 1.00 87.12 105 ILE A CA 1
ATOM 864 C C . ILE A 1 105 ? -30.570 12.745 15.092 1.00 87.12 105 ILE A C 1
ATOM 866 O O . ILE A 1 105 ? -31.702 13.052 15.464 1.00 87.12 105 ILE A O 1
ATOM 870 N N . SER A 1 106 ? -30.331 12.005 14.012 1.00 81.31 106 SER A N 1
ATOM 871 C CA . SER A 1 106 ? -31.390 11.452 13.169 1.00 81.31 106 SER A CA 1
ATOM 872 C C . SER A 1 106 ? -31.835 10.074 13.647 1.00 81.31 106 SER A C 1
ATOM 874 O O . SER A 1 106 ? -33.028 9.801 13.687 1.00 81.31 106 SER A O 1
ATOM 876 N N . ASP A 1 107 ? -30.883 9.228 14.048 1.00 85.00 107 ASP A N 1
ATOM 877 C CA . ASP A 1 107 ? -31.126 7.838 14.421 1.00 85.00 107 ASP A CA 1
ATOM 878 C C . ASP A 1 107 ? -30.157 7.390 15.517 1.00 85.00 107 ASP A C 1
ATOM 880 O O . ASP A 1 107 ? -29.042 7.908 15.654 1.00 85.00 107 ASP A O 1
ATOM 884 N N . ALA A 1 108 ? -30.584 6.395 16.295 1.00 87.81 108 ALA A N 1
ATOM 885 C CA . ALA A 1 108 ? -29.762 5.760 17.315 1.00 87.81 108 ALA A CA 1
ATOM 886 C C . ALA A 1 108 ? -29.965 4.240 17.324 1.00 87.81 108 ALA A C 1
ATOM 888 O O . ALA A 1 108 ? -31.094 3.751 17.299 1.00 87.81 108 ALA A O 1
ATOM 889 N N . VAL A 1 109 ? -28.862 3.496 17.415 1.00 90.31 109 VAL A N 1
ATOM 890 C CA . VAL A 1 109 ? -28.843 2.041 17.604 1.00 90.31 109 VAL A CA 1
ATOM 891 C C . VAL A 1 109 ? -28.133 1.731 18.914 1.00 90.31 109 VAL A C 1
ATOM 893 O O . VAL A 1 109 ? -27.018 2.193 19.146 1.00 90.31 109 VAL A O 1
ATOM 896 N N . ILE A 1 110 ? -28.773 0.935 19.770 1.00 88.81 110 ILE A N 1
ATOM 897 C CA . ILE A 1 110 ? -28.203 0.496 21.046 1.00 88.81 110 ILE A CA 1
ATOM 898 C C . ILE A 1 110 ? -27.791 -0.965 20.906 1.00 88.81 110 ILE A C 1
ATOM 900 O O . ILE A 1 110 ? -28.618 -1.821 20.597 1.00 88.81 110 ILE A O 1
ATOM 904 N N . ILE A 1 111 ? -26.514 -1.245 21.150 1.00 88.69 111 ILE A N 1
ATOM 905 C CA . ILE A 1 111 ? -25.959 -2.597 21.181 1.00 88.69 111 ILE A CA 1
ATOM 906 C C . ILE A 1 111 ? -25.630 -2.911 22.634 1.00 88.69 111 ILE A C 1
ATOM 908 O O . ILE A 1 111 ? -24.782 -2.249 23.229 1.00 88.69 111 ILE A O 1
ATOM 912 N N . GLN A 1 112 ? -26.307 -3.900 23.204 1.00 88.44 112 GLN A N 1
ATOM 913 C CA . GLN A 1 112 ? -26.063 -4.373 24.566 1.00 88.44 112 GLN A CA 1
ATOM 914 C C . GLN A 1 112 ? -25.288 -5.684 24.521 1.00 88.44 112 GLN A C 1
ATOM 916 O O . GLN A 1 112 ? -25.449 -6.476 23.587 1.00 88.44 112 GLN A O 1
ATOM 921 N N . LYS A 1 113 ? -24.439 -5.914 25.522 1.00 82.25 113 LYS A N 1
ATOM 922 C CA . LYS A 1 113 ? -23.820 -7.226 25.697 1.00 82.25 113 LYS A CA 1
ATOM 923 C C . LYS A 1 113 ? -24.901 -8.264 26.023 1.00 82.25 113 LYS A C 1
ATOM 925 O O . LYS A 1 113 ? -25.840 -7.936 26.745 1.00 82.25 113 LYS A O 1
ATOM 930 N N . PRO A 1 114 ? -24.791 -9.487 25.482 1.00 79.62 114 PRO A N 1
ATOM 931 C CA . PRO A 1 114 ? -25.659 -10.577 25.903 1.00 79.62 114 PRO A CA 1
ATOM 932 C C . PRO A 1 114 ? -25.429 -10.877 27.392 1.00 79.62 114 PRO A C 1
ATOM 934 O O . PRO A 1 114 ? -24.290 -10.786 27.857 1.00 79.62 114 PRO A O 1
ATOM 937 N N . GLU A 1 115 ? -26.513 -11.194 28.104 1.00 72.38 115 GLU A N 1
ATOM 938 C CA . GLU A 1 115 ? -26.502 -11.622 29.516 1.00 72.38 115 GLU A CA 1
ATOM 939 C C . GLU A 1 115 ? -25.755 -12.947 29.733 1.00 72.38 115 GLU A C 1
ATOM 941 O O . GLU A 1 115 ? -25.828 -13.834 28.846 1.00 72.38 115 GLU A O 1
#

Foldseek 3Di:
DPPQDPLNLLVLLVVQLVCCVVPVDQDQVSLVVSLCVLVVHDDDGDPDPVVSVVSNVVSVVSSVVCVVVNPPCDPVNVVVVVVVVVCVVPDQKDKDFDADPVRHTPDIDIDGDDD